Protein AF-A0A920V050-F1 (afdb_monomer)

Solvent-accessible surface area (backbone atoms only — not comparable to full-atom values): 4647 Å² total; per-residue (Å²): 132,83,90,62,96,60,59,44,42,62,46,78,66,87,64,24,60,82,53,41,65,67,53,51,54,50,50,54,54,47,43,72,76,36,74,87,31,37,74,46,39,25,47,79,72,45,62,53,101,51,66,67,67,28,49,54,52,30,47,51,47,24,59,42,46,57,78,44,69,70,57,62,71,60,61,76,75,110

Secondary structure (DSSP, 8-state):
---S--SEEEE--TTTTT--HHHHHHHHHHHHH-TTSEEEEHHHH---S-HHHHHHHHHHHHHHHHH-TTHHHHHTT-

Foldseek 3Di:
DPPDDAQFDEAADPPCLPPVPVVVVVQVVVCVVCVRHHYDYLNVQDSDPDRPVSVVRSVVCRVVCSVPVPVVVVVVVD

Mean predicted align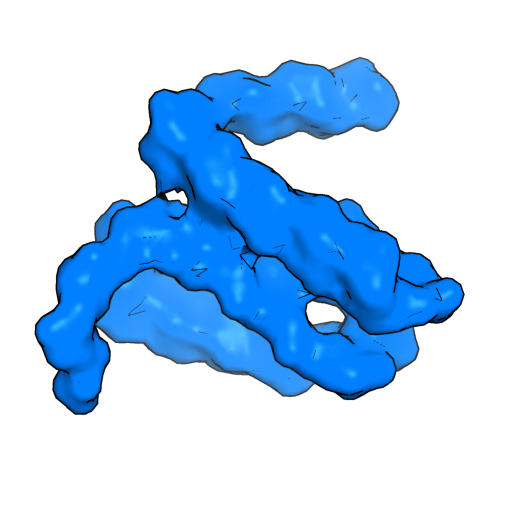ed error: 7.27 Å

Structure (mmCIF, N/CA/C/O backbone):
data_AF-A0A920V050-F1
#
_entry.i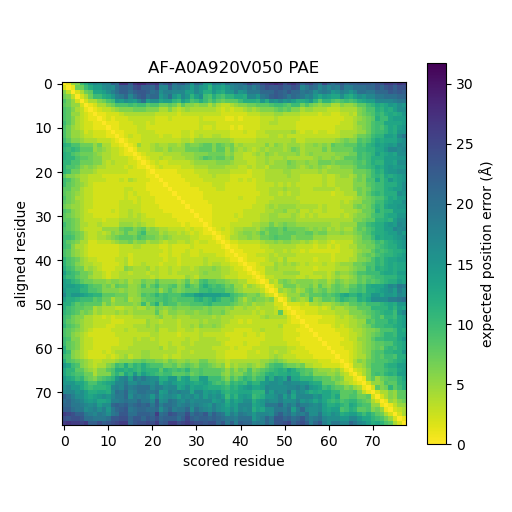d   AF-A0A920V050-F1
#
loop_
_atom_site.group_PDB
_atom_site.id
_atom_site.type_symbol
_atom_site.label_atom_id
_atom_site.label_alt_id
_atom_site.label_comp_id
_atom_site.label_asym_id
_atom_site.label_entity_id
_atom_site.label_seq_id
_atom_site.pdbx_PDB_ins_code
_atom_site.Cartn_x
_atom_site.Cartn_y
_atom_site.Cartn_z
_atom_site.occupancy
_atom_site.B_iso_or_equiv
_atom_site.auth_seq_id
_atom_site.auth_comp_id
_atom_site.auth_asym_id
_atom_site.auth_atom_id
_atom_site.pdbx_PDB_model_num
ATOM 1 N N . MET A 1 1 ? -8.383 -16.228 7.719 1.00 38.97 1 MET A N 1
ATOM 2 C CA . MET A 1 1 ? -8.556 -15.643 9.066 1.00 38.97 1 MET A CA 1
ATOM 3 C C . MET A 1 1 ? -7.385 -14.710 9.322 1.00 38.97 1 MET A C 1
ATOM 5 O O . MET A 1 1 ? -6.274 -15.197 9.486 1.00 38.97 1 MET A O 1
ATOM 9 N N . VAL A 1 2 ? -7.603 -13.394 9.286 1.00 52.50 2 VAL A N 1
ATOM 10 C CA . VAL A 1 2 ? -6.601 -12.416 9.735 1.00 52.50 2 VAL A CA 1
ATOM 11 C C . VAL A 1 2 ? -6.676 -12.396 11.266 1.00 52.50 2 VAL A C 1
ATOM 13 O O . VAL A 1 2 ? -7.683 -11.985 11.830 1.00 52.50 2 VAL A O 1
ATOM 16 N N . GLY A 1 3 ? -5.666 -12.965 11.931 1.00 55.16 3 GLY A N 1
ATOM 17 C CA . GLY A 1 3 ? -5.654 -13.192 13.385 1.00 55.16 3 GLY A CA 1
ATOM 18 C C . GLY A 1 3 ? -5.271 -11.975 14.234 1.00 55.16 3 GLY A C 1
ATOM 19 O O . GLY A 1 3 ? -5.311 -12.057 15.457 1.00 55.16 3 GLY A O 1
ATOM 20 N N . ALA A 1 4 ? -4.917 -10.852 13.607 1.00 64.50 4 ALA A N 1
ATOM 21 C CA . ALA A 1 4 ? -4.606 -9.593 14.273 1.00 64.50 4 ALA A CA 1
ATOM 22 C C . ALA A 1 4 ? -5.469 -8.482 13.667 1.00 64.50 4 ALA A C 1
ATOM 24 O O . ALA A 1 4 ? -5.525 -8.338 12.448 1.00 64.50 4 ALA A O 1
ATOM 25 N N . LYS A 1 5 ? -6.159 -7.712 14.510 1.00 69.06 5 LYS A N 1
ATOM 26 C CA . LYS A 1 5 ? -6.941 -6.552 14.071 1.00 69.06 5 LYS A CA 1
ATOM 27 C C . LYS A 1 5 ? -5.953 -5.511 13.527 1.00 69.06 5 LYS A C 1
ATOM 29 O O . LYS A 1 5 ? -5.163 -4.978 14.298 1.00 69.06 5 LYS A O 1
ATOM 34 N N . ALA A 1 6 ? -5.927 -5.320 12.211 1.00 79.38 6 ALA A N 1
ATOM 35 C CA . ALA A 1 6 ? -5.031 -4.381 11.547 1.00 79.38 6 ALA A CA 1
ATOM 36 C C . ALA A 1 6 ? -5.829 -3.145 11.129 1.00 79.38 6 ALA A C 1
ATOM 38 O O . ALA A 1 6 ? -6.766 -3.263 10.344 1.00 79.38 6 ALA A O 1
ATOM 39 N N . 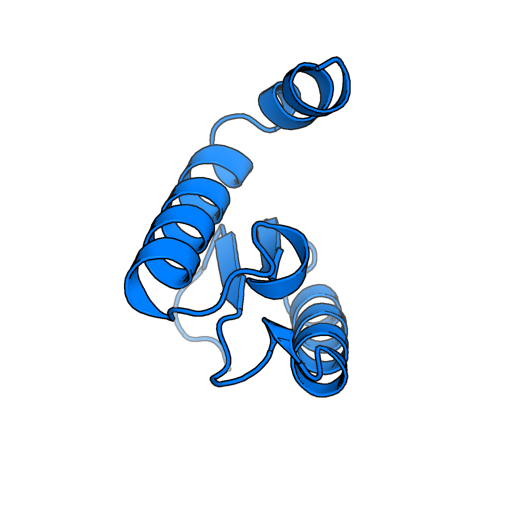ASP A 1 7 ? -5.449 -1.978 11.648 1.00 86.25 7 ASP A N 1
ATOM 40 C CA . ASP A 1 7 ? -6.096 -0.700 11.318 1.00 86.25 7 ASP A CA 1
ATOM 41 C C . ASP A 1 7 ? -5.592 -0.125 9.978 1.00 86.25 7 ASP A C 1
ATOM 43 O O . ASP A 1 7 ? -6.240 0.729 9.373 1.00 86.25 7 ASP A O 1
ATOM 47 N N . ALA A 1 8 ? -4.447 -0.613 9.484 1.00 88.69 8 ALA A N 1
ATOM 48 C CA . ALA A 1 8 ? -3.880 -0.246 8.191 1.00 88.69 8 ALA A CA 1
ATOM 49 C C . ALA A 1 8 ? -3.150 -1.417 7.518 1.00 88.69 8 ALA A C 1
ATOM 51 O O . ALA A 1 8 ? -2.544 -2.255 8.190 1.00 88.69 8 ALA A O 1
ATOM 52 N N . VAL A 1 9 ? -3.159 -1.441 6.184 1.00 89.75 9 VAL A N 1
ATOM 53 C CA . VAL A 1 9 ? -2.487 -2.439 5.348 1.00 89.75 9 VAL A CA 1
ATOM 54 C C . VAL A 1 9 ? -1.710 -1.745 4.227 1.00 89.75 9 VAL A C 1
ATOM 56 O O . VAL A 1 9 ? -2.283 -1.053 3.388 1.00 89.75 9 VAL A O 1
ATOM 59 N N . ALA A 1 10 ? -0.398 -1.976 4.196 1.00 90.75 10 ALA A N 1
ATOM 60 C CA . ALA A 1 10 ? 0.481 -1.579 3.099 1.00 90.75 10 ALA A CA 1
ATOM 61 C C . ALA A 1 10 ? 0.740 -2.778 2.178 1.00 90.75 10 ALA A C 1
ATOM 63 O O . ALA A 1 10 ? 1.176 -3.835 2.641 1.00 90.75 10 ALA A O 1
ATOM 64 N N . ILE A 1 11 ? 0.503 -2.614 0.876 1.00 90.81 11 ILE A N 1
ATOM 65 C CA . ILE A 1 11 ? 0.685 -3.666 -0.129 1.00 90.81 11 ILE A CA 1
ATOM 66 C C . ILE A 1 11 ? 1.896 -3.337 -0.999 1.00 90.81 11 ILE A C 1
ATOM 68 O O . ILE A 1 11 ? 1.920 -2.333 -1.708 1.00 90.81 11 ILE A O 1
ATOM 72 N N . CYS A 1 12 ? 2.899 -4.210 -0.946 1.00 89.56 12 CYS A N 1
ATOM 73 C CA . CYS A 1 12 ? 4.226 -3.973 -1.498 1.00 89.56 12 CYS A CA 1
ATOM 74 C C . CYS A 1 12 ?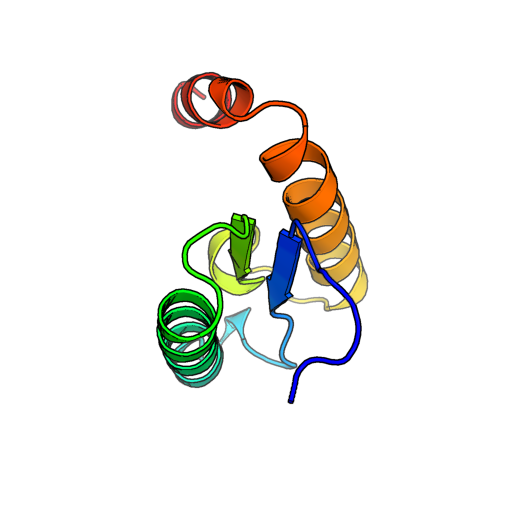 4.715 -5.206 -2.268 1.00 89.56 12 CYS A C 1
ATOM 76 O O . CYS A 1 12 ? 5.134 -6.195 -1.668 1.00 89.56 12 CYS A O 1
ATOM 78 N N . PHE A 1 13 ? 4.690 -5.149 -3.597 1.00 88.44 13 PHE A N 1
ATOM 79 C CA . PHE A 1 13 ? 5.216 -6.187 -4.478 1.00 88.44 13 PHE A CA 1
ATOM 80 C C . PHE A 1 13 ? 6.529 -5.739 -5.134 1.00 88.44 13 PHE A C 1
ATOM 82 O O . PHE A 1 13 ? 6.805 -4.550 -5.346 1.00 88.44 13 PHE A O 1
ATOM 89 N N . LEU A 1 14 ? 7.366 -6.718 -5.482 1.00 85.94 14 LEU A N 1
ATOM 90 C CA . LEU A 1 14 ? 8.524 -6.479 -6.340 1.00 85.94 14 LEU A CA 1
ATOM 91 C C . LEU A 1 14 ? 8.061 -6.156 -7.765 1.00 85.94 14 LEU A C 1
ATOM 93 O O . LEU A 1 14 ? 7.141 -6.784 -8.281 1.00 85.94 14 LEU A O 1
ATOM 97 N N . HIS A 1 15 ? 8.737 -5.199 -8.406 1.00 82.75 15 HIS A N 1
ATOM 98 C CA . HIS A 1 15 ? 8.450 -4.733 -9.772 1.00 82.75 15 HIS A CA 1
ATOM 99 C C . HIS A 1 15 ? 7.067 -4.096 -9.990 1.00 82.75 15 HIS A C 1
ATOM 101 O O . HIS A 1 15 ? 6.675 -3.873 -11.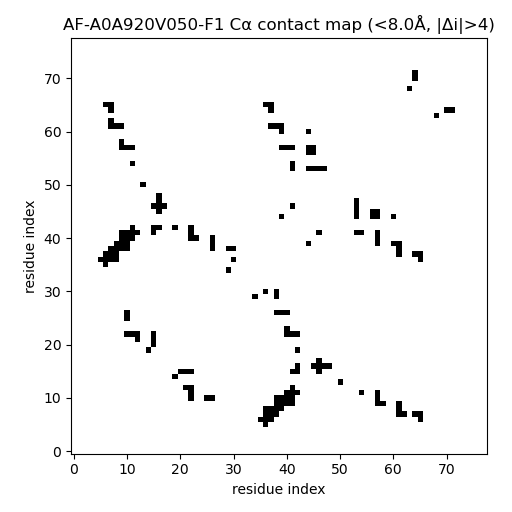136 1.00 82.75 15 HIS A O 1
ATOM 107 N N . SER A 1 16 ? 6.347 -3.729 -8.925 1.00 79.38 16 SER A N 1
ATOM 108 C CA . SER A 1 16 ? 5.043 -3.065 -9.049 1.00 79.38 16 SER A CA 1
ATOM 109 C C . SER A 1 16 ? 5.106 -1.705 -9.751 1.00 79.38 16 SER A C 1
ATOM 111 O O . SER A 1 16 ? 4.137 -1.313 -10.393 1.00 79.38 16 SER A O 1
ATOM 113 N N . TYR A 1 17 ? 6.268 -1.039 -9.733 1.00 79.31 17 TYR A N 1
ATOM 114 C CA . TYR A 1 17 ? 6.528 0.171 -10.522 1.00 79.31 17 TYR A CA 1
ATOM 115 C C . TYR A 1 17 ? 6.387 -0.056 -12.040 1.00 79.31 17 TYR A C 1
ATOM 117 O O . TYR A 1 17 ? 6.077 0.879 -12.770 1.00 79.31 17 TYR A O 1
ATOM 125 N N . ALA A 1 18 ? 6.646 -1.277 -12.525 1.00 84.62 18 ALA A N 1
ATOM 126 C CA . ALA A 1 18 ? 6.557 -1.628 -13.942 1.00 84.62 18 ALA A CA 1
ATOM 127 C C . ALA A 1 18 ? 5.214 -2.283 -14.284 1.00 84.62 18 ALA A C 1
ATOM 129 O O . ALA A 1 18 ? 4.664 -2.039 -15.355 1.00 84.62 18 ALA A O 1
ATOM 130 N N . ASN A 1 19 ? 4.685 -3.116 -13.382 1.00 87.25 19 ASN A N 1
ATOM 131 C CA . ASN A 1 19 ? 3.377 -3.737 -13.544 1.00 87.25 19 ASN A CA 1
ATOM 132 C C . ASN A 1 19 ? 2.586 -3.720 -12.222 1.00 87.25 19 ASN A C 1
ATOM 134 O O . ASN A 1 19 ? 2.775 -4.607 -11.384 1.00 87.25 19 ASN A O 1
ATOM 138 N N . PRO A 1 20 ? 1.662 -2.759 -12.042 1.00 88.44 20 PRO A N 1
ATOM 139 C CA . PRO A 1 20 ? 0.878 -2.630 -10.818 1.00 88.44 20 PRO A CA 1
ATOM 140 C C . PRO A 1 20 ? -0.344 -3.562 -10.764 1.00 88.44 20 PRO A C 1
ATOM 142 O O . PRO A 1 20 ? -1.090 -3.515 -9.790 1.00 88.44 20 PRO A O 1
ATOM 145 N N . ALA A 1 21 ? -0.594 -4.397 -11.784 1.00 90.69 21 ALA A N 1
ATOM 146 C CA . ALA A 1 21 ? -1.825 -5.189 -11.881 1.00 90.69 21 ALA A CA 1
ATOM 147 C C . ALA A 1 21 ? -2.050 -6.099 -10.662 1.00 90.69 21 ALA A C 1
ATOM 149 O O . ALA A 1 21 ? -3.151 -6.147 -10.122 1.00 90.69 21 ALA A O 1
ATOM 150 N N . HIS A 1 22 ? -1.001 -6.775 -10.189 1.00 90.62 22 HIS A N 1
ATOM 151 C CA . HIS A 1 22 ? -1.103 -7.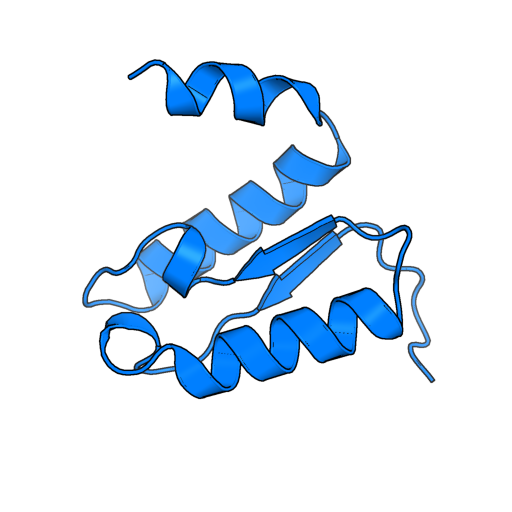644 -9.014 1.00 90.62 22 HIS A CA 1
ATOM 152 C C . HIS A 1 22 ? -1.314 -6.862 -7.713 1.00 90.62 22 HIS A C 1
ATOM 154 O O . HIS A 1 22 ? -2.037 -7.334 -6.841 1.00 90.62 22 HIS A O 1
ATOM 160 N N . GLU A 1 23 ? -0.728 -5.666 -7.586 1.00 89.81 23 GLU A N 1
ATOM 161 C CA . GLU A 1 23 ? -0.963 -4.815 -6.415 1.00 89.81 23 GLU A CA 1
ATOM 162 C C . GLU A 1 23 ? -2.397 -4.303 -6.369 1.00 89.81 23 GLU A C 1
ATOM 164 O O . GLU A 1 23 ? -3.008 -4.352 -5.309 1.00 89.81 23 GLU A O 1
ATOM 169 N N . LYS A 1 24 ? -2.956 -3.882 -7.509 1.00 89.38 24 LYS A N 1
ATOM 170 C CA . LYS A 1 24 ? -4.351 -3.429 -7.584 1.00 89.38 24 LYS A CA 1
ATOM 171 C C . LYS A 1 24 ? -5.337 -4.532 -7.213 1.00 89.38 24 LYS A C 1
ATOM 173 O O . LYS A 1 24 ? -6.220 -4.301 -6.397 1.00 89.38 24 LYS A O 1
ATOM 178 N N . LEU A 1 25 ? -5.144 -5.737 -7.750 1.00 91.88 25 LEU A N 1
ATOM 179 C CA . LEU A 1 25 ? -5.988 -6.885 -7.407 1.00 91.88 25 LEU A CA 1
ATOM 180 C C . LEU A 1 25 ? -5.894 -7.237 -5.917 1.00 91.88 25 LEU A C 1
ATOM 182 O O . LEU A 1 25 ? -6.898 -7.558 -5.287 1.00 91.88 25 LEU A O 1
ATOM 186 N N . ALA A 1 26 ? -4.695 -7.162 -5.332 1.00 91.31 26 ALA A N 1
ATOM 187 C CA . ALA A 1 26 ? -4.521 -7.372 -3.900 1.00 91.31 26 ALA A CA 1
ATOM 188 C C . ALA A 1 26 ? -5.191 -6.262 -3.072 1.00 91.31 26 ALA A C 1
ATOM 190 O O . ALA A 1 26 ? -5.811 -6.559 -2.056 1.00 91.31 26 ALA A O 1
ATOM 191 N N . GLU A 1 27 ? -5.099 -5.003 -3.502 1.00 91.31 27 GLU A N 1
ATOM 192 C CA . GLU A 1 27 ? -5.743 -3.859 -2.849 1.00 91.31 27 GLU A CA 1
ATOM 193 C C . GLU A 1 27 ? -7.267 -3.995 -2.826 1.00 91.31 27 GLU A C 1
ATOM 195 O O . GLU A 1 27 ? -7.875 -3.818 -1.772 1.00 91.31 27 GLU A O 1
ATOM 200 N N . GLU A 1 28 ? -7.875 -4.374 -3.951 1.00 91.31 28 GLU A N 1
ATOM 201 C CA . GLU A 1 28 ? -9.314 -4.644 -4.055 1.00 91.31 28 GLU A CA 1
ATOM 202 C C . GLU A 1 28 ? -9.741 -5.756 -3.089 1.00 91.31 28 GLU A C 1
ATOM 204 O O . GLU A 1 28 ? -10.644 -5.569 -2.275 1.00 91.31 28 GLU A O 1
ATOM 209 N N . LEU A 1 29 ? -9.023 -6.880 -3.098 1.00 91.38 29 LEU A N 1
ATOM 210 C CA . LEU A 1 29 ? -9.357 -8.044 -2.278 1.00 91.38 29 LEU A CA 1
ATOM 211 C C . LEU A 1 29 ? -9.171 -7.769 -0.775 1.00 91.38 29 LEU A C 1
ATOM 213 O O . LEU A 1 29 ? -9.952 -8.232 0.056 1.00 91.38 29 LEU A O 1
ATOM 217 N N . VAL A 1 30 ? -8.160 -6.980 -0.403 1.00 89.25 30 VAL A N 1
ATOM 218 C CA . VAL A 1 30 ? -7.955 -6.552 0.988 1.00 89.25 30 VAL A CA 1
ATOM 219 C C . VAL A 1 30 ? -9.043 -5.574 1.426 1.00 89.25 30 VAL A C 1
ATOM 221 O O . VAL A 1 30 ? -9.537 -5.715 2.542 1.00 89.25 30 VAL A O 1
ATOM 224 N N . ARG A 1 31 ? -9.463 -4.635 0.568 1.00 88.69 31 ARG A N 1
ATOM 225 C CA . ARG A 1 31 ? -10.580 -3.722 0.866 1.00 88.69 31 ARG A CA 1
ATOM 226 C C . ARG A 1 31 ? -11.899 -4.461 1.069 1.00 88.69 31 ARG A C 1
ATOM 228 O O . ARG A 1 31 ? -12.664 -4.085 1.950 1.00 88.69 31 ARG A O 1
ATOM 235 N N . GLU A 1 32 ? -12.148 -5.523 0.307 1.00 89.44 32 GLU A N 1
ATOM 236 C CA . GLU A 1 32 ? -13.329 -6.372 0.502 1.00 89.44 32 GLU A CA 1
ATOM 237 C C . GLU A 1 32 ? -13.292 -7.128 1.839 1.00 89.44 32 GLU A C 1
ATOM 239 O O . GLU A 1 32 ? -14.321 -7.275 2.498 1.00 89.44 32 GLU A O 1
ATOM 244 N N . MET A 1 33 ? -12.115 -7.596 2.268 1.00 88.38 33 MET A N 1
ATOM 245 C CA . MET A 1 33 ? -11.973 -8.337 3.527 1.00 88.38 33 MET A CA 1
ATOM 246 C C . MET A 1 33 ? -11.882 -7.446 4.774 1.00 88.38 33 MET A C 1
ATOM 248 O O . MET A 1 33 ? -12.230 -7.898 5.866 1.00 88.38 33 MET A O 1
ATOM 252 N N . LEU A 1 34 ? -11.374 -6.219 4.636 1.00 85.69 34 LEU A N 1
ATOM 253 C CA . LEU A 1 34 ? -11.107 -5.279 5.727 1.00 85.69 34 LEU A CA 1
ATOM 254 C C . LEU A 1 34 ? -11.622 -3.873 5.359 1.00 85.69 34 LEU A C 1
ATOM 256 O O . LEU A 1 34 ? -10.817 -2.970 5.128 1.00 85.69 34 LEU A O 1
ATOM 260 N N . PRO A 1 35 ? -12.950 -3.664 5.323 1.00 82.50 35 PRO A N 1
ATOM 261 C CA . PRO A 1 35 ? -13.537 -2.389 4.901 1.00 82.50 35 PRO A CA 1
ATOM 262 C C . PRO A 1 35 ? -13.212 -1.221 5.846 1.00 82.50 35 PRO A C 1
ATOM 264 O O . PRO A 1 35 ? -13.207 -0.072 5.416 1.00 82.50 35 PRO A O 1
ATOM 267 N N . ASP A 1 36 ? -12.914 -1.512 7.115 1.00 83.94 36 ASP A N 1
ATOM 268 C CA . ASP A 1 36 ? -12.600 -0.505 8.135 1.00 83.94 36 ASP A CA 1
ATOM 269 C C . ASP A 1 36 ? -11.102 -0.146 8.199 1.00 83.94 36 ASP A C 1
ATOM 271 O O . ASP A 1 36 ? -10.720 0.764 8.933 1.00 83.94 36 ASP A O 1
ATOM 275 N N . ALA A 1 37 ? -10.240 -0.865 7.470 1.00 86.25 37 ALA A N 1
ATOM 276 C CA . ALA A 1 37 ? -8.797 -0.650 7.502 1.00 86.25 37 ALA A CA 1
ATOM 277 C C . ALA A 1 37 ? -8.347 0.312 6.397 1.00 86.25 37 ALA A C 1
ATOM 279 O O . ALA A 1 37 ? -8.833 0.278 5.265 1.00 86.25 37 ALA A O 1
ATOM 280 N N . PHE A 1 38 ? -7.344 1.135 6.694 1.00 88.12 38 PHE A N 1
ATOM 281 C CA . PHE A 1 38 ? -6.708 1.973 5.685 1.00 88.12 38 PHE A CA 1
ATOM 282 C C . PHE A 1 38 ? -5.805 1.125 4.774 1.00 88.12 38 PHE A C 1
ATOM 284 O O . PHE A 1 38 ? -4.806 0.578 5.236 1.00 88.12 38 PHE A O 1
ATOM 291 N N . VAL A 1 39 ? -6.119 1.021 3.481 1.00 89.75 39 VAL A N 1
ATOM 292 C CA . VAL A 1 39 ? -5.351 0.204 2.520 1.00 89.75 39 VAL A CA 1
ATOM 293 C C . VAL A 1 39 ? -4.655 1.095 1.495 1.00 89.75 39 VAL A C 1
ATOM 295 O O . VAL A 1 39 ? -5.313 1.902 0.835 1.00 89.75 39 VAL A O 1
ATOM 298 N N . CYS A 1 40 ? -3.345 0.914 1.318 1.00 89.81 40 CYS A N 1
ATOM 299 C CA . CYS A 1 40 ? -2.569 1.588 0.277 1.00 89.81 40 CYS A CA 1
ATOM 300 C C . CYS A 1 40 ? -1.602 0.633 -0.438 1.00 89.81 40 CYS A C 1
ATOM 302 O O . CYS A 1 40 ? -1.103 -0.330 0.153 1.00 89.81 40 CYS A O 1
ATOM 304 N N . SER A 1 41 ? -1.326 0.909 -1.715 1.00 89.94 41 SER A N 1
ATOM 305 C CA . SER A 1 41 ? -0.387 0.139 -2.531 1.00 89.94 41 SER A CA 1
ATOM 306 C C . SER A 1 41 ? 0.877 0.930 -2.846 1.00 89.94 41 SER A C 1
ATOM 308 O O . SER A 1 41 ? 0.889 2.156 -2.966 1.00 89.94 41 SER A O 1
ATOM 310 N N . SER A 1 42 ? 1.989 0.216 -2.975 1.00 86.81 42 SER A N 1
ATOM 311 C CA . SER A 1 42 ? 3.289 0.837 -3.185 1.00 86.81 42 SER A CA 1
ATOM 312 C C . SER A 1 42 ? 3.393 1.529 -4.549 1.00 86.81 42 SER A C 1
ATOM 314 O O . SER A 1 42 ? 4.018 2.586 -4.663 1.00 86.81 42 SER A O 1
ATOM 316 N N . ALA A 1 43 ? 2.697 1.002 -5.561 1.00 84.81 43 ALA A N 1
ATOM 317 C CA . ALA A 1 43 ? 2.546 1.624 -6.868 1.00 84.81 43 ALA A CA 1
ATOM 318 C C . ALA A 1 43 ? 1.709 2.915 -6.835 1.00 84.81 43 ALA A C 1
ATOM 320 O O . ALA A 1 43 ? 2.015 3.835 -7.596 1.00 84.81 43 ALA A O 1
ATOM 321 N N . SER A 1 44 ? 0.690 3.019 -5.967 1.00 83.81 44 SER A N 1
ATOM 322 C CA . SER A 1 44 ? -0.119 4.242 -5.851 1.00 83.81 44 SER A CA 1
ATOM 323 C C . SER A 1 44 ? 0.612 5.361 -5.109 1.00 83.81 44 SER A C 1
ATOM 325 O O . SER A 1 44 ? 0.384 6.529 -5.400 1.00 83.81 44 SER A O 1
ATOM 327 N N . VAL A 1 45 ? 1.483 5.012 -4.156 1.00 83.88 45 VAL A N 1
ATOM 328 C CA . VAL A 1 45 ? 2.235 5.982 -3.345 1.00 83.88 45 VAL A CA 1
ATOM 329 C C . VAL A 1 45 ? 3.456 6.507 -4.100 1.00 83.88 45 VAL A C 1
ATOM 331 O O . VAL A 1 45 ? 3.597 7.713 -4.281 1.00 83.88 45 VAL A O 1
ATOM 334 N N . LEU A 1 46 ? 4.356 5.622 -4.542 1.00 77.94 46 LEU A N 1
ATOM 335 C CA . LEU A 1 46 ? 5.588 6.008 -5.235 1.00 77.94 46 LEU A CA 1
ATOM 336 C C . LEU A 1 46 ? 6.018 4.935 -6.241 1.00 77.94 46 LEU A C 1
ATOM 338 O O . LEU A 1 46 ? 6.636 3.930 -5.892 1.00 77.94 46 LEU A O 1
ATOM 342 N N . SER A 1 47 ? 5.795 5.196 -7.527 1.00 75.00 47 SER A N 1
ATOM 343 C CA . SER A 1 47 ? 6.238 4.326 -8.626 1.00 75.00 47 SER A CA 1
ATOM 344 C C . SER A 1 47 ? 7.708 4.573 -9.010 1.00 75.00 47 SER A C 1
ATOM 346 O O . SER A 1 47 ? 8.007 4.982 -10.129 1.00 75.00 47 SER A O 1
ATOM 348 N N . GLN A 1 48 ? 8.644 4.352 -8.078 1.00 76.50 48 GLN A N 1
ATOM 349 C CA . GLN A 1 48 ? 10.086 4.493 -8.338 1.00 76.50 48 GLN A CA 1
ATOM 350 C C . GLN A 1 48 ? 10.825 3.154 -8.444 1.00 76.50 48 GLN A C 1
ATOM 352 O O . GLN A 1 48 ? 10.504 2.166 -7.773 1.00 76.50 48 GLN A O 1
ATOM 357 N N . PHE A 1 49 ? 11.869 3.158 -9.280 1.00 65.38 49 PHE A N 1
ATOM 358 C CA . PHE A 1 49 ? 12.845 2.079 -9.386 1.00 65.38 49 PHE A CA 1
ATOM 359 C C . PHE A 1 49 ? 13.735 2.090 -8.139 1.00 65.38 49 PHE A C 1
ATOM 361 O O . PHE A 1 49 ? 14.740 2.796 -8.107 1.00 65.38 49 PHE A O 1
ATOM 368 N N . ARG A 1 50 ? 13.276 1.374 -7.106 1.00 76.44 50 ARG A N 1
ATOM 369 C CA . ARG A 1 50 ? 13.979 0.779 -5.950 1.00 76.44 50 ARG A CA 1
ATOM 370 C C . ARG A 1 50 ? 12.939 0.454 -4.875 1.00 76.44 50 ARG A C 1
ATOM 372 O O . ARG A 1 50 ? 12.015 1.221 -4.615 1.00 76.44 50 ARG A O 1
ATOM 379 N N . GLU A 1 51 ? 13.031 -0.735 -4.303 1.00 79.38 51 GLU A N 1
ATOM 380 C CA . GLU A 1 51 ? 12.069 -1.280 -3.345 1.00 79.38 51 GLU A CA 1
ATOM 381 C C . GLU A 1 51 ? 12.194 -0.690 -1.943 1.00 79.38 51 GLU A C 1
ATOM 383 O O . GLU A 1 51 ? 11.175 -0.534 -1.279 1.00 79.38 51 GLU A O 1
ATOM 388 N N . TYR A 1 52 ? 13.398 -0.319 -1.506 1.00 82.62 52 TYR A N 1
ATOM 389 C CA . TYR A 1 52 ? 13.626 0.146 -0.139 1.00 82.62 52 TYR A CA 1
ATOM 390 C C . TYR A 1 52 ? 12.909 1.471 0.141 1.00 82.62 52 TYR A C 1
ATOM 392 O O . TYR A 1 52 ? 12.113 1.576 1.073 1.00 82.62 52 TYR A O 1
ATOM 400 N N . GLU A 1 53 ? 13.138 2.466 -0.709 1.00 81.69 53 GLU A N 1
ATOM 401 C CA . GLU A 1 53 ? 12.537 3.790 -0.60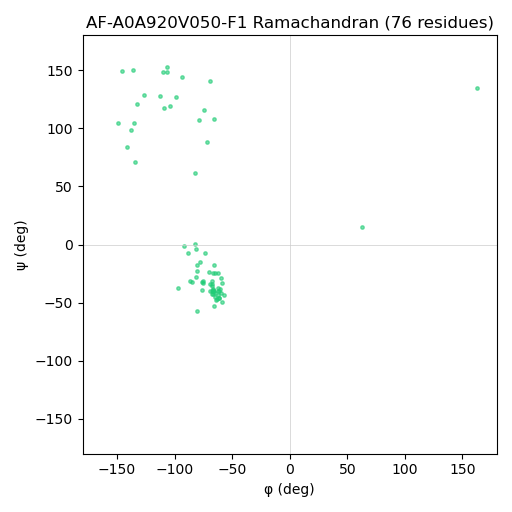7 1.00 81.69 53 GLU A CA 1
ATOM 402 C C . GLU A 1 53 ? 11.015 3.690 -0.744 1.00 81.69 53 GLU A C 1
ATOM 404 O O . GLU A 1 53 ? 10.275 4.247 0.066 1.00 81.69 53 GLU A O 1
ATOM 409 N N . ARG A 1 54 ? 10.543 2.888 -1.704 1.00 85.50 54 ARG A N 1
ATOM 410 C CA . ARG A 1 54 ? 9.115 2.678 -1.946 1.00 85.50 54 ARG A CA 1
ATOM 411 C C . ARG A 1 54 ? 8.421 2.011 -0.757 1.00 85.50 54 ARG A C 1
ATOM 413 O O . ARG A 1 54 ? 7.363 2.473 -0.331 1.00 85.50 54 ARG A O 1
ATOM 420 N N . PHE A 1 55 ? 8.992 0.943 -0.207 1.00 87.50 55 PHE A N 1
ATOM 421 C CA . PHE A 1 55 ? 8.380 0.214 0.906 1.00 87.50 55 PHE A CA 1
ATOM 422 C C . PHE A 1 55 ? 8.370 1.061 2.173 1.00 87.50 55 PHE A C 1
ATOM 424 O O . PHE A 1 55 ? 7.361 1.080 2.873 1.00 87.50 55 PHE A O 1
ATOM 431 N N . ASN A 1 56 ? 9.445 1.811 2.431 1.00 87.94 56 ASN A N 1
ATOM 432 C CA . ASN A 1 56 ? 9.529 2.690 3.589 1.00 87.94 56 ASN A CA 1
ATOM 433 C C . ASN A 1 56 ? 8.469 3.802 3.532 1.00 87.94 56 ASN A C 1
ATOM 435 O O . ASN A 1 56 ? 7.730 4.005 4.494 1.00 87.94 56 ASN A O 1
ATOM 439 N N . THR A 1 57 ? 8.320 4.470 2.384 1.00 87.19 57 THR A N 1
ATOM 440 C CA . THR A 1 57 ? 7.288 5.503 2.228 1.00 87.19 57 THR A CA 1
ATOM 441 C C . THR A 1 57 ? 5.880 4.915 2.278 1.00 87.19 57 THR A C 1
ATOM 443 O O . T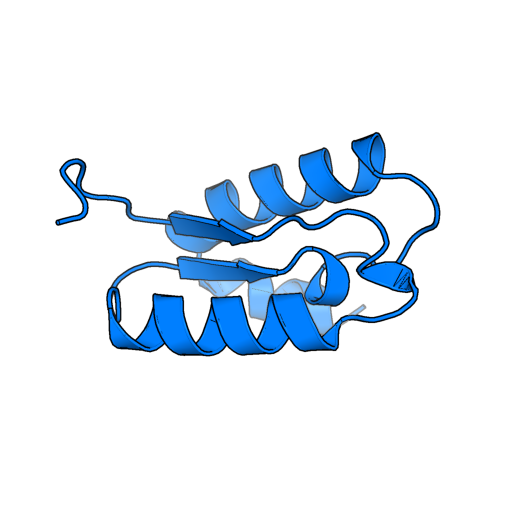HR A 1 57 ? 5.010 5.506 2.907 1.00 87.19 57 THR A O 1
ATOM 446 N N . THR A 1 58 ? 5.645 3.740 1.688 1.00 88.75 58 THR A N 1
ATOM 447 C CA . THR A 1 58 ? 4.322 3.086 1.727 1.00 88.75 58 THR A CA 1
ATOM 448 C C . THR A 1 58 ? 3.950 2.663 3.151 1.00 88.75 58 THR A C 1
ATOM 450 O O . THR A 1 58 ? 2.814 2.863 3.574 1.00 88.75 58 THR A O 1
ATOM 453 N N . ALA A 1 59 ? 4.907 2.148 3.927 1.00 88.06 59 ALA A N 1
ATOM 454 C CA . ALA A 1 59 ? 4.696 1.792 5.329 1.00 88.06 59 ALA A CA 1
ATOM 455 C C . ALA A 1 59 ? 4.401 3.026 6.197 1.00 88.06 59 ALA A C 1
ATOM 457 O O . ALA A 1 59 ? 3.443 3.018 6.971 1.00 88.06 59 ALA A O 1
ATOM 458 N N . LEU A 1 60 ? 5.172 4.107 6.029 1.00 88.44 60 LEU A N 1
ATOM 459 C CA . LEU A 1 60 ? 4.905 5.387 6.695 1.00 88.44 60 LEU A CA 1
ATOM 460 C C . LEU A 1 60 ? 3.528 5.936 6.318 1.00 88.44 60 LEU A C 1
ATOM 462 O O . LEU A 1 60 ? 2.791 6.414 7.174 1.00 88.44 60 LEU A O 1
ATOM 466 N N . ASN A 1 61 ? 3.162 5.825 5.047 1.00 88.62 61 ASN A N 1
ATOM 467 C CA . ASN A 1 61 ? 1.883 6.282 4.544 1.00 88.62 61 ASN A CA 1
ATOM 468 C C . ASN A 1 61 ? 0.701 5.494 5.135 1.00 88.62 61 ASN A C 1
ATOM 470 O O . ASN A 1 61 ? -0.293 6.092 5.539 1.00 88.62 61 ASN A O 1
ATOM 474 N N . ALA A 1 62 ? 0.818 4.168 5.253 1.00 88.19 62 ALA A N 1
ATOM 475 C CA . ALA A 1 62 ? -0.182 3.346 5.934 1.00 88.19 62 ALA A CA 1
ATOM 476 C C . ALA A 1 62 ? -0.320 3.722 7.419 1.00 88.19 62 ALA A C 1
ATOM 478 O O . ALA A 1 62 ? -1.434 3.816 7.931 1.00 88.19 62 ALA A O 1
ATOM 479 N N . TYR A 1 63 ? 0.803 3.996 8.090 1.00 86.19 63 TYR A N 1
ATOM 480 C CA . TYR A 1 63 ? 0.825 4.421 9.490 1.00 86.19 63 TYR A CA 1
ATOM 481 C C . TYR A 1 63 ? 0.189 5.806 9.707 1.00 86.19 63 TYR A C 1
ATOM 483 O O . TYR A 1 63 ? -0.573 6.034 10.640 1.00 86.19 63 TYR A O 1
ATOM 491 N N . ILE A 1 64 ? 0.461 6.772 8.833 1.00 85.88 64 ILE A N 1
ATOM 492 C CA . ILE A 1 64 ? -0.113 8.114 8.987 1.00 85.88 64 ILE A CA 1
ATOM 493 C C . ILE A 1 64 ? -1.584 8.122 8.553 1.00 85.88 64 ILE A C 1
ATOM 495 O O . ILE A 1 64 ? -2.412 8.740 9.223 1.00 85.88 64 ILE A O 1
ATOM 499 N N . GLY A 1 65 ? -1.922 7.406 7.477 1.00 80.69 65 GLY A N 1
ATOM 500 C CA . GLY A 1 65 ? -3.267 7.366 6.906 1.00 80.69 65 GLY A CA 1
ATOM 501 C C . GLY A 1 65 ? -4.339 6.877 7.882 1.00 80.69 65 GLY A C 1
ATOM 502 O O . GLY A 1 65 ? -5.450 7.401 7.853 1.00 80.69 65 GLY A O 1
ATOM 503 N N . HIS A 1 66 ? -4.008 5.956 8.796 1.00 76.38 66 HIS A N 1
ATOM 504 C CA . HIS A 1 66 ? -4.954 5.527 9.835 1.00 76.38 66 HIS A CA 1
ATOM 505 C C . HIS A 1 66 ? -5.124 6.551 10.966 1.00 76.38 66 HIS A C 1
ATOM 507 O O . HIS A 1 66 ? -6.189 6.635 11.569 1.00 76.38 66 HIS A O 1
ATOM 513 N N . SER A 1 67 ? -4.068 7.298 11.302 1.00 72.56 67 SER A N 1
ATOM 514 C CA . SER A 1 67 ? -4.051 8.204 12.457 1.00 72.56 67 SER A CA 1
ATOM 515 C C . SER A 1 67 ? -4.606 9.589 12.106 1.00 72.56 67 SER A C 1
ATOM 517 O O . SER A 1 67 ? -5.211 10.258 12.941 1.00 72.56 67 SER A O 1
ATOM 519 N N . CYS A 1 68 ? -4.424 10.021 10.853 1.00 58.31 68 CYS A N 1
ATOM 520 C CA . CYS A 1 68 ? -4.812 11.344 10.375 1.00 58.31 68 CYS A CA 1
ATOM 521 C C . CYS A 1 68 ? -5.377 11.275 8.941 1.00 58.31 68 CYS A C 1
ATOM 523 O O . CYS A 1 68 ? -4.655 11.534 7.974 1.00 58.31 68 CYS A O 1
ATOM 525 N N . PRO A 1 69 ? -6.673 10.957 8.767 1.00 63.06 69 PRO A N 1
ATOM 526 C CA . PRO A 1 69 ? -7.280 10.837 7.439 1.00 63.06 69 PRO A CA 1
ATOM 527 C C . PRO A 1 69 ? -7.339 12.163 6.656 1.00 63.06 69 PRO A C 1
ATOM 529 O O . PRO A 1 69 ? -7.471 12.146 5.436 1.00 63.06 69 PRO A O 1
ATOM 532 N N . THR A 1 70 ? -7.201 13.320 7.314 1.00 54.00 70 THR A N 1
ATOM 533 C CA . THR A 1 70 ? -7.261 14.650 6.677 1.00 54.00 70 THR A CA 1
ATOM 534 C C . THR A 1 70 ? -5.988 15.058 5.934 1.00 54.00 70 THR A C 1
ATOM 536 O O . THR A 1 70 ? -6.032 15.999 5.143 1.00 54.00 70 THR A O 1
ATOM 539 N N . ILE A 1 71 ? -4.856 14.378 6.150 1.00 56.94 71 ILE A N 1
ATOM 540 C CA . ILE A 1 71 ? -3.583 14.763 5.518 1.00 56.94 71 ILE A CA 1
ATOM 541 C C . ILE A 1 71 ? -3.569 14.503 4.004 1.00 56.94 71 ILE A C 1
ATOM 543 O O . ILE A 1 71 ? -2.865 15.186 3.263 1.00 56.94 71 ILE A O 1
ATOM 547 N N . TRP A 1 72 ? -4.409 13.575 3.540 1.00 47.91 72 TRP A N 1
ATOM 548 C CA . TRP A 1 72 ? -4.588 13.234 2.129 1.00 47.91 72 TRP A CA 1
ATOM 549 C C . TRP A 1 72 ? -5.076 14.412 1.287 1.00 47.91 72 TRP A C 1
ATOM 551 O O . TRP A 1 72 ? -4.567 14.632 0.193 1.00 47.91 72 TRP A O 1
ATOM 561 N N . THR A 1 73 ? -5.975 15.235 1.829 1.00 44.84 73 THR A N 1
ATOM 562 C CA . THR A 1 73 ? -6.478 16.430 1.136 1.00 44.84 73 THR A CA 1
ATOM 563 C C . THR A 1 73 ? -5.392 17.492 0.945 1.00 44.84 73 THR A C 1
ATOM 565 O O . THR A 1 73 ? -5.491 18.324 0.051 1.00 44.84 73 THR A O 1
ATOM 568 N N . VAL A 1 74 ? -4.356 17.495 1.790 1.00 47.03 74 VAL A N 1
ATOM 569 C CA . VAL A 1 74 ? -3.300 18.517 1.759 1.00 47.03 74 VAL A CA 1
ATOM 570 C C . VAL A 1 74 ? -2.213 18.168 0.739 1.00 47.03 74 VAL A C 1
ATOM 572 O O . VAL A 1 74 ? -1.651 19.071 0.128 1.00 47.03 74 VAL A O 1
ATOM 575 N N . PHE A 1 75 ? -1.930 16.879 0.523 1.00 41.00 75 PHE A N 1
ATOM 576 C CA . PHE A 1 75 ? -0.870 16.445 -0.396 1.00 41.00 75 PHE A CA 1
ATOM 577 C C . PHE A 1 75 ? -1.291 16.446 -1.877 1.00 41.00 75 PHE A C 1
ATOM 579 O O . PHE A 1 75 ? -0.426 16.587 -2.730 1.00 41.00 75 PHE A O 1
ATOM 586 N N . GLU A 1 76 ? -2.591 16.373 -2.199 1.00 40.47 76 GLU A N 1
ATOM 587 C CA . GLU A 1 76 ? -3.092 16.565 -3.579 1.00 40.47 76 GLU A CA 1
ATOM 588 C C . GLU A 1 76 ? -3.059 18.034 -4.061 1.00 40.47 76 GLU A C 1
ATOM 590 O O . GLU A 1 76 ? -3.321 18.302 -5.231 1.00 40.47 76 GLU A O 1
ATOM 595 N N . ILE A 1 77 ? -2.744 18.999 -3.185 1.00 37.94 77 ILE A N 1
ATOM 596 C CA . ILE A 1 77 ? -2.707 20.441 -3.512 1.00 37.94 77 ILE A CA 1
ATOM 597 C C . ILE A 1 77 ? -1.305 20.916 -3.963 1.00 37.94 77 ILE A C 1
ATOM 599 O O . ILE A 1 77 ? -1.146 22.081 -4.331 1.00 37.94 77 ILE A O 1
ATOM 603 N N . VAL A 1 78 ? -0.290 20.043 -3.991 1.00 33.00 78 VAL A N 1
ATOM 604 C CA . VAL A 1 78 ? 1.074 20.382 -4.454 1.00 33.00 78 VAL A CA 1
ATOM 605 C C . VAL A 1 78 ? 1.424 19.673 -5.753 1.00 33.00 78 VAL A C 1
ATOM 607 O O . VAL A 1 78 ? 1.243 18.439 -5.819 1.00 33.00 78 VAL A O 1
#

Sequence (78 aa):
MVGAKADAVAICFLHSYANPAHEKLAEELVREMLPDAFVCSSASVLSQFREYERFNTTALNAYIGHSCPTIWTVFEIV

Nearest PDB structures (foldseek):
  6yra-assembly1_A  TM=7.937E-01  e=3.738E-03  Pseudomonas jessenii
  6r1b-assembly2_B  TM=4.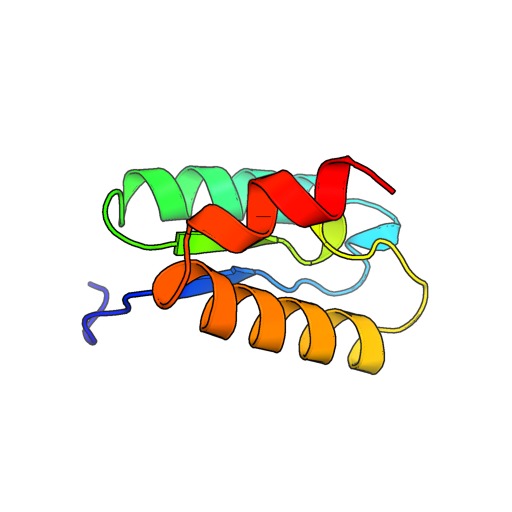915E-01  e=2.777E+00  Mycobacterium tuberculosis

Radius of gyration: 12.57 Å; Cα contacts (8 Å, |Δi|>4): 93; chains: 1; bounding box: 28×36×28 Å

pLDDT: mean 78.35, std 15.73, range [33.0, 91.88]